Protein AF-A0ABD0S0S7-F1 (afdb_monomer_lite)

Secondary structure (DSSP, 8-state):
-PPPPEEEEEEEE-SS-EEEEEEPPS--TTS--------B--TT-SS-B-

Structure (mmCIF, N/CA/C/O backbone):
data_AF-A0ABD0S0S7-F1
#
_entry.id   AF-A0ABD0S0S7-F1
#
loop_
_atom_site.group_PDB
_atom_site.id
_atom_site.type_symbol
_atom_site.label_atom_id
_atom_site.label_alt_id
_atom_site.label_comp_id
_atom_site.label_asym_id
_atom_site.label_entity_id
_atom_site.label_seq_id
_atom_site.pdbx_PDB_ins_code
_atom_site.Cartn_x
_atom_site.Cartn_y
_atom_site.Cartn_z
_atom_site.occupancy
_atom_site.B_iso_or_equiv
_atom_site.auth_seq_id
_atom_site.auth_comp_id
_atom_site.auth_asym_id
_atom_site.auth_atom_id
_atom_site.pdbx_PDB_model_num
ATOM 1 N N . VAL A 1 1 ? 11.913 8.845 -12.313 1.00 48.75 1 VAL A N 1
ATOM 2 C CA . VAL A 1 1 ? 11.063 8.976 -11.105 1.00 48.75 1 VAL A CA 1
ATOM 3 C C . VAL A 1 1 ? 9.987 7.902 -11.194 1.00 48.75 1 VAL A C 1
ATOM 5 O O . VAL A 1 1 ? 9.295 7.906 -12.208 1.00 48.75 1 VAL A O 1
ATOM 8 N N . PRO A 1 2 ? 9.901 6.934 -10.264 1.00 61.91 2 PRO A N 1
ATOM 9 C CA . PRO A 1 2 ? 8.842 5.930 -10.310 1.00 61.91 2 PRO A CA 1
ATOM 10 C C . PRO A 1 2 ? 7.481 6.592 -10.049 1.00 61.91 2 PRO A C 1
ATOM 12 O O . PRO A 1 2 ? 7.376 7.493 -9.218 1.00 61.91 2 PRO A O 1
ATOM 15 N N . SER A 1 3 ? 6.450 6.183 -10.784 1.00 70.25 3 SER A N 1
ATOM 16 C CA . SER A 1 3 ? 5.075 6.651 -10.575 1.00 70.25 3 SER A CA 1
ATOM 17 C C . SER A 1 3 ? 4.502 6.121 -9.253 1.00 70.25 3 SER A C 1
ATOM 19 O O . SER A 1 3 ? 5.065 5.212 -8.641 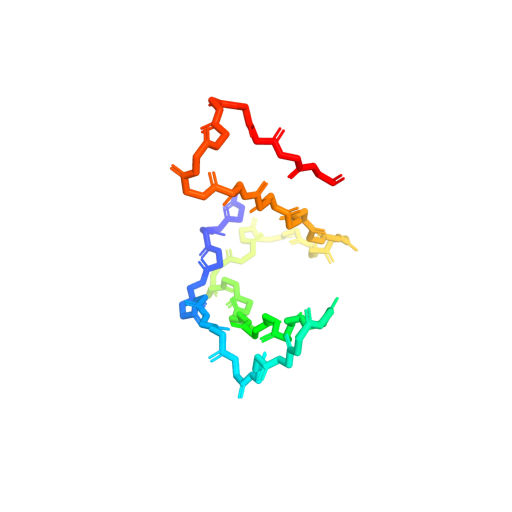1.00 70.25 3 SER A O 1
ATOM 21 N N . HIS A 1 4 ? 3.373 6.675 -8.800 1.00 68.00 4 HIS A N 1
ATOM 22 C CA . HIS A 1 4 ? 2.705 6.189 -7.592 1.00 68.00 4 HIS A CA 1
ATOM 23 C C . HIS A 1 4 ? 2.137 4.772 -7.791 1.00 68.00 4 HIS A C 1
ATOM 25 O O . HIS A 1 4 ? 1.583 4.490 -8.859 1.00 68.00 4 HIS A O 1
ATOM 31 N N . PRO A 1 5 ? 2.249 3.880 -6.785 1.00 71.44 5 PRO A N 1
ATOM 32 C CA . PRO A 1 5 ? 1.524 2.616 -6.797 1.00 71.44 5 PRO A CA 1
ATOM 33 C C . PRO A 1 5 ? 0.018 2.896 -6.853 1.00 71.44 5 PRO A C 1
ATOM 35 O O . PRO A 1 5 ? -0.469 3.854 -6.251 1.00 71.44 5 PRO A O 1
ATOM 38 N N . TYR A 1 6 ? -0.718 2.066 -7.586 1.00 75.19 6 TYR A N 1
ATOM 39 C CA . TYR A 1 6 ? -2.156 2.236 -7.794 1.00 75.19 6 TYR A CA 1
ATOM 40 C C . TYR A 1 6 ? -2.945 1.063 -7.204 1.00 75.19 6 TYR A C 1
ATOM 42 O O . TYR A 1 6 ? -2.380 0.053 -6.779 1.00 75.19 6 TYR A O 1
ATOM 50 N N . SER A 1 7 ? -4.271 1.205 -7.142 1.00 81.56 7 SER A N 1
ATOM 51 C CA . SER A 1 7 ? -5.184 0.166 -6.641 1.00 81.56 7 SER A CA 1
ATOM 52 C C . SER A 1 7 ? -4.914 -0.291 -5.200 1.00 81.56 7 SER A C 1
ATOM 54 O O . SER A 1 7 ? -5.054 -1.479 -4.892 1.00 81.56 7 SER A O 1
ATOM 56 N N . VAL A 1 8 ? -4.543 0.638 -4.309 1.00 81.56 8 VAL A N 1
ATOM 57 C CA . VAL A 1 8 ? -4.443 0.363 -2.867 1.00 81.56 8 VAL A CA 1
ATOM 58 C C . VAL A 1 8 ? -5.832 0.007 -2.337 1.00 81.56 8 VAL A C 1
ATOM 60 O O . VAL A 1 8 ? -6.750 0.823 -2.389 1.00 81.56 8 VAL A O 1
ATOM 63 N N . ARG A 1 9 ? -5.996 -1.217 -1.834 1.00 84.44 9 ARG A N 1
ATOM 64 C CA . ARG A 1 9 ? -7.251 -1.707 -1.256 1.00 84.44 9 ARG A CA 1
ATOM 65 C C . ARG A 1 9 ? -7.005 -2.600 -0.049 1.00 84.44 9 ARG A C 1
ATOM 67 O O . ARG A 1 9 ? -6.011 -3.321 0.015 1.00 84.44 9 ARG A O 1
ATOM 74 N N . LEU A 1 10 ? -7.960 -2.606 0.871 1.00 81.31 10 LEU A N 1
ATOM 75 C CA . LEU A 1 10 ? -8.028 -3.583 1.952 1.00 81.31 10 LEU A CA 1
ATOM 76 C C . LEU A 1 10 ? -8.681 -4.857 1.414 1.00 81.31 10 LEU A C 1
ATOM 78 O O . LEU A 1 10 ? -9.837 -4.833 1.003 1.00 81.31 10 LEU A O 1
ATOM 82 N N . THR A 1 11 ? -7.938 -5.960 1.370 1.00 85.50 11 THR A N 1
ATOM 83 C CA . THR A 1 11 ? -8.455 -7.256 0.894 1.00 85.50 11 THR A CA 1
ATOM 84 C C . THR A 1 11 ? -8.989 -8.129 2.014 1.00 85.50 11 THR A C 1
ATOM 86 O O . THR A 1 11 ? -9.842 -8.973 1.766 1.00 85.50 11 THR A O 1
ATOM 89 N N . ALA A 1 12 ? -8.507 -7.932 3.237 1.00 80.38 12 ALA A N 1
ATOM 90 C CA . ALA A 1 12 ? -9.025 -8.610 4.412 1.00 80.38 12 ALA A CA 1
ATOM 91 C C . ALA A 1 12 ? -8.915 -7.688 5.621 1.00 80.38 12 ALA A C 1
ATOM 93 O O . ALA A 1 12 ? -7.906 -7.007 5.801 1.00 80.38 12 ALA A O 1
ATOM 94 N N . VAL A 1 13 ? -9.952 -7.681 6.450 1.00 79.75 13 VAL A N 1
ATOM 95 C CA . VAL A 1 13 ? -9.969 -6.963 7.722 1.00 79.75 13 VAL A CA 1
A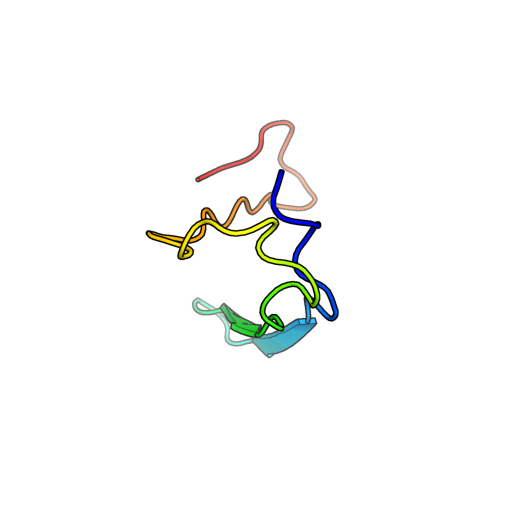TOM 96 C C . VAL A 1 13 ? -10.440 -7.945 8.782 1.00 79.75 13 VAL A C 1
ATOM 98 O O . VAL A 1 13 ? -11.470 -8.596 8.636 1.00 79.75 13 VAL A O 1
ATOM 101 N N . SER A 1 14 ? -9.652 -8.076 9.837 1.00 81.94 14 SER A N 1
ATOM 102 C CA . SER A 1 14 ? -9.968 -8.833 11.042 1.00 81.94 14 SER A CA 1
ATOM 103 C C . SER A 1 14 ? -9.859 -7.899 12.245 1.00 81.94 14 SER A C 1
ATOM 105 O O . SER A 1 14 ? -9.390 -6.771 12.122 1.00 81.94 14 SER A O 1
ATOM 107 N N . GLN A 1 15 ? -10.244 -8.370 13.430 1.00 81.56 15 GLN A N 1
ATOM 108 C CA . GLN A 1 15 ? -10.241 -7.544 14.643 1.00 81.56 15 GLN A CA 1
ATOM 109 C C . GLN A 1 15 ? -8.866 -6.950 15.004 1.00 81.56 15 GLN A C 1
ATOM 111 O O . GLN A 1 15 ? -8.810 -5.971 15.740 1.00 81.56 15 GLN A O 1
ATOM 116 N N . ARG A 1 16 ? -7.758 -7.544 14.533 1.00 82.25 16 ARG A N 1
ATOM 117 C CA . ARG A 1 16 ? -6.386 -7.087 14.842 1.00 82.25 16 ARG A CA 1
ATOM 118 C C . ARG A 1 16 ? -5.455 -6.985 13.638 1.00 82.25 16 ARG A C 1
ATOM 120 O O . ARG A 1 16 ? -4.351 -6.475 13.781 1.00 82.25 16 ARG A O 1
ATOM 127 N N . LEU A 1 17 ? -5.860 -7.497 12.480 1.00 82.00 17 LEU A N 1
ATOM 128 C CA . LEU A 1 17 ? -5.027 -7.538 11.280 1.00 82.00 17 LEU A CA 1
ATOM 129 C C . LEU A 1 17 ? -5.809 -6.999 10.094 1.00 82.00 17 LEU A C 1
ATOM 131 O O . LEU A 1 17 ? -6.965 -7.371 9.889 1.00 82.00 17 LEU A O 1
ATOM 135 N N . ALA A 1 18 ? -5.143 -6.187 9.286 1.00 83.81 18 ALA A N 1
ATOM 136 C CA . ALA A 1 18 ? -5.650 -5.709 8.016 1.00 83.81 18 ALA A CA 1
ATOM 137 C C . ALA A 1 18 ? -4.647 -6.080 6.920 1.00 83.81 18 ALA A C 1
ATOM 139 O O . ALA A 1 18 ? -3.452 -5.815 7.041 1.00 83.81 18 ALA A O 1
ATOM 140 N N . THR A 1 19 ? -5.122 -6.715 5.855 1.00 86.69 19 THR A N 1
ATOM 141 C CA . THR A 1 19 ? -4.311 -7.044 4.683 1.00 86.69 19 THR A CA 1
ATOM 142 C C . THR A 1 19 ? -4.523 -5.970 3.630 1.00 86.69 19 THR A C 1
ATOM 144 O O . THR A 1 19 ? -5.622 -5.825 3.090 1.00 86.69 19 THR A O 1
ATOM 147 N N . VAL A 1 20 ? -3.459 -5.228 3.329 1.00 87.00 20 VAL A N 1
ATOM 148 C CA . VAL A 1 20 ? -3.444 -4.200 2.285 1.00 87.00 20 VAL A CA 1
ATOM 149 C C . VAL A 1 20 ? -2.823 -4.792 1.025 1.00 87.00 20 VAL A C 1
ATOM 151 O O . VAL A 1 20 ? -1.706 -5.300 1.058 1.00 87.00 20 VAL A O 1
ATOM 154 N N . SER A 1 21 ? -3.544 -4.712 -0.089 1.00 86.06 21 SER A N 1
ATOM 155 C CA . SER A 1 21 ? -3.054 -5.083 -1.415 1.00 86.06 21 SER A CA 1
ATOM 156 C C . SER A 1 21 ? -2.936 -3.838 -2.283 1.00 86.06 21 SER A C 1
ATOM 158 O O . SER A 1 21 ? -3.868 -3.039 -2.350 1.00 86.06 21 SER A O 1
ATOM 160 N N . PHE A 1 22 ? -1.815 -3.686 -2.979 1.00 85.75 22 PHE A N 1
ATOM 161 C CA . PHE A 1 22 ? -1.564 -2.589 -3.912 1.00 85.75 22 PHE A CA 1
ATOM 162 C C . PHE A 1 22 ? -0.871 -3.120 -5.167 1.00 85.75 22 PHE A C 1
ATOM 164 O O . PHE A 1 22 ? -0.273 -4.197 -5.151 1.00 85.75 22 PHE A O 1
ATOM 171 N N . MET A 1 23 ? -0.976 -2.386 -6.270 1.00 81.38 23 MET A N 1
ATOM 172 C CA . MET A 1 23 ? -0.307 -2.727 -7.521 1.00 81.38 23 MET A CA 1
ATOM 173 C C . MET A 1 23 ? 0.958 -1.893 -7.676 1.00 81.38 23 MET A C 1
ATOM 175 O O . MET A 1 23 ? 0.987 -0.700 -7.360 1.00 81.38 23 MET A O 1
ATOM 179 N N . LYS A 1 24 ? 2.018 -2.548 -8.161 1.00 74.50 24 LYS A N 1
ATOM 180 C CA . LYS A 1 24 ? 3.265 -1.875 -8.525 1.00 74.50 24 LYS A CA 1
ATOM 181 C C . LYS A 1 24 ? 2.954 -0.744 -9.521 1.00 74.50 24 LYS A C 1
ATOM 183 O O . LYS A 1 24 ? 2.090 -0.935 -10.373 1.00 74.50 24 LYS A O 1
ATOM 188 N N . PRO A 1 25 ? 3.649 0.398 -9.462 1.00 74.69 25 PRO A N 1
ATOM 189 C CA . PRO A 1 25 ? 3.451 1.460 -10.438 1.00 74.69 25 PRO A CA 1
ATOM 190 C C . PRO A 1 25 ? 3.792 0.994 -11.857 1.00 74.69 25 PRO A C 1
ATOM 192 O O . PRO A 1 25 ? 4.670 0.149 -12.049 1.00 74.69 25 PRO A O 1
ATOM 195 N N . ASP A 1 26 ? 3.105 1.560 -12.849 1.00 65.62 26 ASP A N 1
ATOM 196 C CA . ASP A 1 26 ? 3.272 1.177 -14.258 1.00 65.62 26 ASP A CA 1
ATOM 197 C C . ASP A 1 26 ? 4.602 1.656 -14.852 1.00 65.62 26 ASP A C 1
ATOM 199 O O . ASP A 1 26 ? 5.159 1.005 -15.734 1.00 65.62 26 ASP A O 1
ATOM 203 N N . SER A 1 27 ? 5.158 2.754 -14.330 1.00 65.38 27 SER A N 1
ATOM 204 C CA . SER A 1 27 ? 6.478 3.248 -14.713 1.00 65.38 27 SER A CA 1
ATOM 205 C C . SER A 1 27 ? 7.409 3.285 -13.512 1.00 65.38 27 SER A C 1
ATOM 207 O O . SER A 1 27 ? 7.220 4.047 -12.565 1.00 65.38 27 SER A O 1
ATOM 209 N N . HIS A 1 28 ? 8.462 2.476 -13.575 1.00 64.62 28 HIS A N 1
ATOM 210 C CA . HIS A 1 28 ? 9.569 2.506 -12.621 1.00 64.62 28 HIS A CA 1
ATOM 211 C C . HIS A 1 28 ? 10.615 3.577 -12.987 1.00 64.62 28 HIS A C 1
ATOM 213 O O . HIS A 1 28 ? 11.617 3.742 -12.297 1.00 64.62 28 HIS A O 1
ATOM 219 N N . GLY A 1 29 ? 10.400 4.320 -14.085 1.00 65.62 29 GLY A N 1
ATOM 220 C CA . GLY A 1 29 ? 11.291 5.391 -14.535 1.00 65.62 29 GLY A CA 1
ATOM 221 C C . GLY A 1 29 ? 12.745 4.954 -14.753 1.00 65.62 29 GLY A C 1
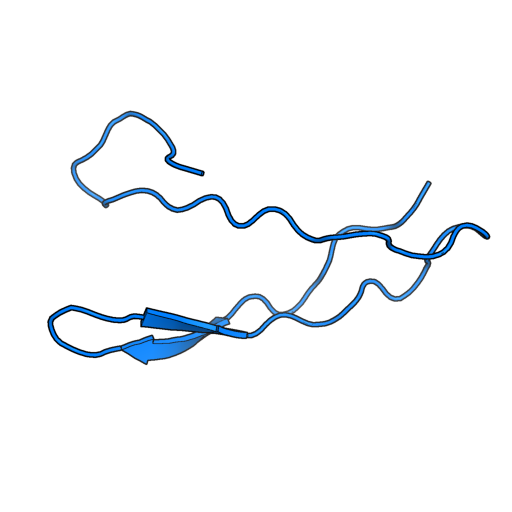ATOM 222 O O . GLY A 1 29 ? 13.632 5.790 -14.615 1.00 65.62 29 GLY A O 1
ATOM 223 N N . GLY A 1 30 ? 12.976 3.664 -15.032 1.00 68.56 30 GLY A N 1
ATOM 224 C CA . GLY A 1 30 ? 14.300 3.068 -15.241 1.00 68.56 30 GLY A CA 1
ATOM 225 C C . GLY A 1 30 ? 15.019 2.553 -13.986 1.00 68.56 30 GLY A C 1
ATOM 226 O O . GLY A 1 30 ? 16.136 2.065 -14.114 1.00 68.56 30 GLY A O 1
ATOM 227 N N . VAL A 1 31 ? 14.414 2.629 -12.793 1.00 67.44 31 VAL A N 1
ATOM 228 C CA . VAL A 1 31 ? 15.042 2.210 -11.523 1.00 67.44 31 VAL A CA 1
ATOM 229 C C . VAL A 1 31 ? 14.196 1.124 -10.845 1.00 67.44 31 VAL A C 1
ATOM 231 O O . VAL A 1 31 ? 12.993 1.328 -10.689 1.00 67.44 31 VAL A O 1
ATOM 234 N N . PRO A 1 32 ? 14.766 -0.024 -10.430 1.00 71.00 32 PRO A N 1
ATOM 235 C CA . PRO A 1 32 ? 14.012 -1.061 -9.725 1.00 71.00 32 PRO A CA 1
ATOM 236 C C . PRO A 1 32 ? 13.450 -0.545 -8.393 1.00 71.00 32 PRO A C 1
ATOM 238 O O . PRO A 1 32 ? 14.077 0.258 -7.705 1.00 71.00 32 PRO A O 1
ATOM 241 N N . ILE A 1 33 ? 12.261 -1.019 -8.015 1.00 73.88 33 ILE A N 1
ATOM 242 C CA . ILE A 1 33 ? 11.668 -0.689 -6.714 1.00 73.88 33 ILE A CA 1
ATOM 243 C C . ILE A 1 33 ? 12.332 -1.543 -5.637 1.00 73.88 33 ILE A C 1
ATOM 245 O O . ILE A 1 33 ? 12.191 -2.763 -5.655 1.00 73.88 33 ILE A O 1
ATO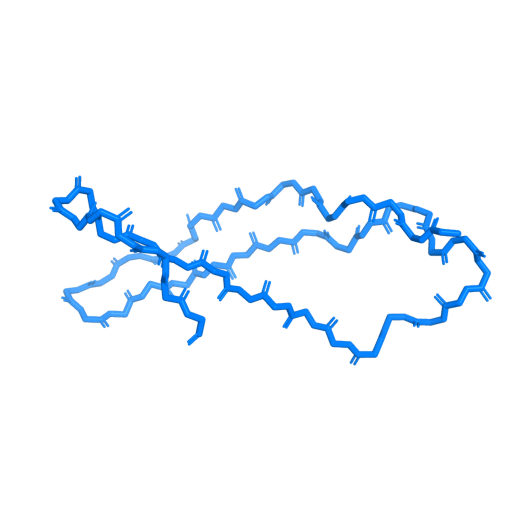M 249 N N . SER A 1 34 ? 13.008 -0.901 -4.686 1.00 78.31 34 SER A N 1
ATOM 250 C CA . SER A 1 34 ? 13.665 -1.596 -3.573 1.00 78.31 34 SER A CA 1
ATOM 251 C C . SER A 1 34 ? 12.682 -2.041 -2.489 1.00 78.31 34 SER A C 1
ATOM 253 O O . SER A 1 34 ? 12.738 -3.178 -2.034 1.00 78.31 34 SER A O 1
ATOM 255 N N . TYR A 1 35 ? 11.786 -1.153 -2.056 1.00 78.06 35 TYR A N 1
ATOM 256 C CA . TYR A 1 35 ? 10.804 -1.433 -1.008 1.00 78.06 35 TYR A CA 1
ATOM 257 C C . TYR A 1 35 ? 9.602 -0.490 -1.112 1.00 78.06 35 TYR A C 1
ATOM 259 O O . TYR A 1 35 ? 9.644 0.522 -1.814 1.00 78.06 35 TYR A O 1
ATOM 267 N N . TYR A 1 36 ? 8.535 -0.833 -0.394 1.00 81.06 36 TYR A N 1
ATOM 268 C CA . TYR A 1 36 ? 7.331 -0.019 -0.260 1.00 81.06 36 TYR A CA 1
ATOM 269 C C . TYR A 1 36 ? 7.174 0.417 1.196 1.00 81.06 36 TYR A C 1
ATOM 271 O O . TYR A 1 36 ? 7.452 -0.363 2.104 1.00 81.06 36 TYR A O 1
ATOM 279 N N . ILE A 1 37 ? 6.714 1.649 1.408 1.00 83.12 37 ILE A N 1
ATOM 280 C CA . ILE A 1 37 ? 6.361 2.173 2.731 1.00 83.12 37 ILE A CA 1
ATOM 281 C C . ILE A 1 37 ? 4.837 2.192 2.827 1.00 83.12 37 ILE A C 1
ATOM 283 O O . ILE A 1 37 ? 4.173 2.790 1.979 1.00 83.12 37 ILE A O 1
ATOM 287 N N . ILE A 1 38 ? 4.288 1.543 3.852 1.00 82.75 38 ILE A N 1
ATOM 288 C CA . ILE A 1 38 ? 2.853 1.555 4.137 1.00 82.75 38 ILE A CA 1
ATOM 289 C C . ILE A 1 38 ? 2.630 2.519 5.293 1.00 82.75 38 ILE A C 1
ATOM 291 O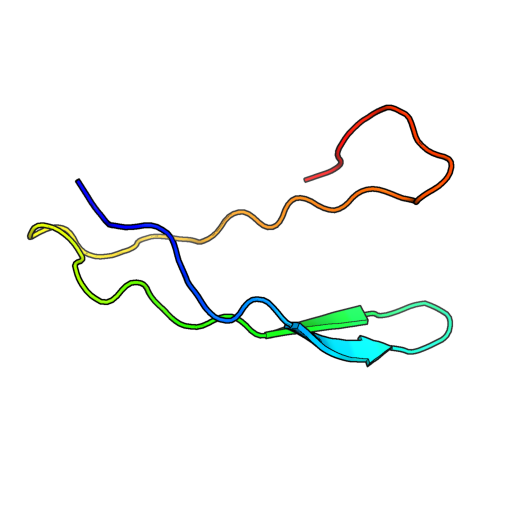 O . ILE A 1 38 ? 3.030 2.237 6.413 1.00 82.75 38 ILE A O 1
ATOM 295 N N . ASN A 1 39 ? 1.964 3.639 5.023 1.00 83.88 39 ASN A N 1
ATOM 296 C CA . ASN A 1 39 ? 1.517 4.540 6.077 1.00 83.88 39 ASN A CA 1
ATOM 297 C C . ASN A 1 39 ? 0.044 4.273 6.367 1.00 83.88 39 ASN A C 1
ATOM 299 O O . ASN A 1 39 ? -0.781 4.273 5.451 1.00 83.88 39 ASN A O 1
ATOM 303 N N . TYR A 1 40 ? -0.291 4.064 7.633 1.00 82.69 40 TYR A N 1
ATOM 304 C CA . TYR A 1 40 ? -1.664 3.870 8.080 1.00 82.69 40 TYR A CA 1
ATOM 305 C C . TYR A 1 40 ? -1.995 4.837 9.208 1.00 82.69 40 TYR A C 1
ATOM 307 O O . TYR A 1 40 ? -1.135 5.281 9.965 1.00 82.69 40 TYR A O 1
ATOM 315 N N . LYS A 1 41 ? -3.267 5.198 9.303 1.00 83.94 41 LYS A N 1
ATOM 316 C CA . LYS A 1 41 ? -3.764 6.149 10.285 1.00 83.94 41 LYS A CA 1
ATOM 317 C C . LYS A 1 41 ? -5.127 5.681 10.763 1.00 83.94 41 LYS A C 1
ATOM 319 O O . LYS A 1 41 ? -5.987 5.355 9.948 1.00 83.94 41 LYS A O 1
ATOM 324 N N . ASP A 1 42 ? -5.307 5.665 12.079 1.00 78.69 42 ASP A N 1
ATOM 325 C CA . ASP A 1 42 ? -6.622 5.463 12.677 1.00 78.69 42 ASP A CA 1
ATOM 326 C C . ASP A 1 42 ? -7.516 6.665 12.377 1.00 78.69 42 ASP A C 1
ATOM 328 O O . ASP A 1 42 ? -7.062 7.811 12.413 1.00 78.69 42 ASP A O 1
ATOM 332 N N . THR A 1 43 ? -8.802 6.433 12.129 1.00 76.88 43 THR A N 1
ATOM 333 C CA . THR A 1 43 ? -9.754 7.512 11.812 1.00 76.88 43 THR A CA 1
ATOM 334 C C . THR A 1 43 ? -9.865 8.554 12.925 1.00 76.88 43 THR A C 1
ATOM 336 O O . THR A 1 43 ? -10.197 9.703 12.653 1.00 76.88 43 THR A O 1
ATOM 339 N N . SER A 1 44 ? -9.568 8.167 14.167 1.00 79.38 44 SER A N 1
ATOM 340 C CA . SER A 1 44 ? -9.528 9.053 15.334 1.00 79.38 44 SER A CA 1
ATOM 341 C C . SER A 1 44 ? -8.142 9.630 15.636 1.00 79.38 44 SER A C 1
ATOM 343 O O . SER A 1 44 ? -8.028 10.510 16.486 1.00 79.38 44 SER A O 1
ATOM 345 N N . ALA A 1 45 ? -7.081 9.132 14.999 1.00 80.25 45 ALA A N 1
ATOM 346 C CA . ALA A 1 45 ? -5.732 9.648 15.196 1.00 80.25 45 ALA A CA 1
ATOM 347 C C . ALA 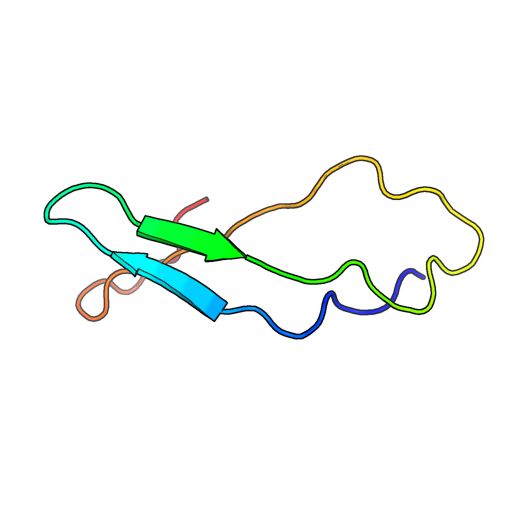A 1 45 ? -5.531 10.939 14.388 1.00 80.25 45 ALA A C 1
ATOM 349 O O . ALA A 1 45 ? -6.213 11.181 13.393 1.00 80.25 45 ALA A O 1
ATOM 350 N N . GLN A 1 46 ? -4.577 11.777 14.790 1.00 79.12 46 GLN A N 1
ATOM 351 C CA . GLN A 1 46 ? -4.159 12.941 13.999 1.00 79.12 46 GLN A CA 1
ATOM 352 C C . GLN A 1 46 ? -2.958 12.605 13.106 1.00 79.12 46 GLN A C 1
ATOM 354 O O . GLN A 1 46 ? -2.932 13.027 11.946 1.00 79.12 46 GLN A O 1
ATOM 359 N N . ASP A 1 47 ? -2.074 11.735 13.593 1.00 84.75 47 ASP A N 1
ATOM 360 C CA . ASP A 1 47 ? -0.803 11.402 12.955 1.00 84.75 47 ASP A CA 1
ATOM 361 C C . ASP A 1 47 ? -0.837 10.081 12.182 1.00 84.75 47 ASP A C 1
ATOM 363 O O . ASP A 1 47 ? -1.557 9.138 12.527 1.00 84.75 47 ASP A O 1
ATOM 367 N N . TRP A 1 48 ? -0.028 10.023 11.126 1.00 82.50 48 TRP A N 1
ATOM 368 C CA . TRP A 1 48 ? 0.228 8.806 10.364 1.00 82.50 48 TRP A CA 1
ATOM 369 C C . TRP A 1 48 ? 1.284 7.953 11.064 1.00 82.50 48 TRP A C 1
ATOM 371 O O . TRP A 1 48 ? 2.268 8.471 11.589 1.00 82.50 48 TRP A O 1
ATOM 381 N N . ARG A 1 49 ? 1.078 6.638 11.048 1.00 80.00 49 ARG A N 1
ATOM 382 C CA . ARG A 1 49 ? 2.036 5.632 11.504 1.00 80.00 49 ARG A CA 1
ATOM 383 C C . ARG A 1 49 ? 2.655 4.938 10.298 1.00 80.00 49 ARG A C 1
ATOM 385 O O . ARG A 1 49 ? 1.987 4.788 9.273 1.00 80.00 49 ARG A O 1
ATOM 392 N N . THR A 1 50 ? 3.900 4.509 10.456 1.00 77.81 50 THR A N 1
ATOM 393 C CA . THR A 1 50 ? 4.692 3.793 9.450 1.00 77.81 50 THR A CA 1
ATOM 394 C C . THR A 1 50 ? 5.116 2.437 9.988 1.00 77.81 50 THR A C 1
ATOM 396 O O . THR A 1 50 ? 5.359 2.353 11.214 1.00 77.81 50 THR A O 1
#

Foldseek 3Di:
DFDDWDDWDFPDDDPPDTDTDTHGGPDPVPDDDPDDDDWDDDPPGPDIDD

Radius of gyration: 13.42 Å; chains: 1; bounding box: 25×22×31 Å

InterPro domains:
  IPR003961 Fibronectin type III [cd00063] (2-50)
  IPR013783 Immunoglobulin-like fold [G3DSA:2.60.40.10] (1-50)
  IPR036116 Fibronectin type III superfamily [SSF49265] (1-49)

pLDDT: mean 77.46, std 7.76, range [48.75, 87.0]

Organism: Cirrhinus mrigala (NCBI:txid683832)

Sequence (50 aa):
VPSHPYSVRLTAVSQRLATVSFMKPDSHGGVPISYYIINYKDTSAQDWRT